Protein AF-A0A4Y3PUH2-F1 (afdb_monomer_lite)

Structure (mmCIF, N/CA/C/O backbone):
data_AF-A0A4Y3PUH2-F1
#
_entry.id   AF-A0A4Y3PUH2-F1
#
loop_
_atom_site.group_PDB
_atom_site.id
_atom_site.type_symbol
_atom_site.label_atom_id
_atom_site.label_alt_id
_atom_site.label_comp_id
_atom_site.label_asym_id
_atom_site.label_entity_id
_atom_site.label_seq_id
_atom_site.pdbx_PDB_ins_code
_atom_site.Cartn_x
_atom_site.Cartn_y
_atom_site.Cartn_z
_atom_site.occupancy
_atom_site.B_iso_or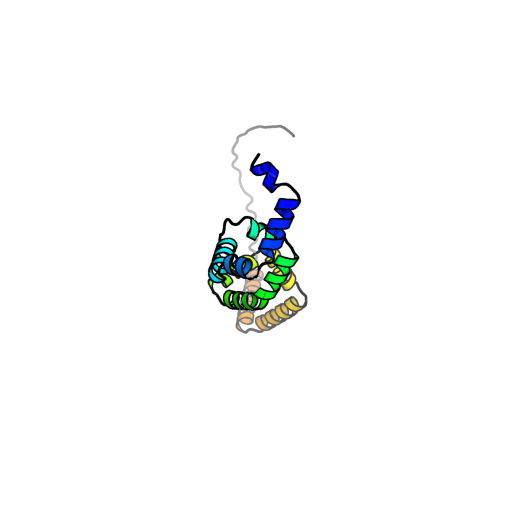_equiv
_atom_site.auth_seq_id
_atom_site.auth_comp_id
_atom_site.auth_asym_id
_atom_site.auth_atom_id
_atom_site.pdbx_PDB_model_num
ATOM 1 N N . MET A 1 1 ? -32.961 15.687 55.409 1.00 63.41 1 MET A N 1
ATOM 2 C CA . MET A 1 1 ? -33.995 14.812 56.009 1.00 63.41 1 MET A CA 1
ATOM 3 C C . MET A 1 1 ? -34.561 13.789 55.028 1.00 63.41 1 MET A C 1
ATOM 5 O O . MET A 1 1 ? -34.415 12.614 55.309 1.00 63.41 1 MET A O 1
ATOM 9 N N . VAL A 1 2 ? -35.152 14.152 53.876 1.00 63.06 2 VAL A N 1
ATOM 10 C CA . VAL A 1 2 ? -35.698 13.134 52.935 1.00 63.06 2 VAL A CA 1
ATOM 11 C C . VAL A 1 2 ? -34.597 12.362 52.183 1.00 63.06 2 VAL A C 1
ATOM 13 O O . VAL A 1 2 ? -34.718 11.163 51.962 1.00 63.06 2 VAL A O 1
ATOM 16 N N . LEU A 1 3 ? -33.486 13.030 51.850 1.00 63.78 3 LEU A N 1
ATOM 17 C CA . LEU A 1 3 ? -32.314 12.408 51.214 1.00 63.78 3 LEU A CA 1
ATOM 18 C C . LEU A 1 3 ? -31.550 11.462 52.157 1.00 63.78 3 LEU A C 1
ATOM 20 O O . LEU A 1 3 ? -31.039 10.444 51.704 1.00 63.78 3 LEU A O 1
ATOM 24 N N . ASP A 1 4 ? -31.530 11.755 53.460 1.00 74.81 4 ASP A N 1
ATOM 25 C CA . ASP A 1 4 ? -30.839 10.934 54.465 1.00 74.81 4 ASP A CA 1
ATOM 26 C C . ASP A 1 4 ? -31.575 9.610 54.713 1.00 74.81 4 ASP A C 1
ATOM 28 O O . ASP A 1 4 ? -30.944 8.569 54.859 1.00 74.81 4 ASP A O 1
ATOM 32 N N . ILE A 1 5 ? -32.915 9.625 54.665 1.00 71.62 5 ILE A N 1
ATOM 33 C CA . ILE A 1 5 ? -33.760 8.424 54.777 1.00 71.62 5 ILE A CA 1
ATOM 34 C C . ILE A 1 5 ? -33.587 7.506 53.559 1.00 71.62 5 ILE A C 1
ATOM 36 O O . ILE A 1 5 ? -33.725 6.301 53.692 1.00 71.62 5 ILE A O 1
ATOM 40 N N . LEU A 1 6 ? -33.252 8.035 52.376 1.00 69.25 6 LEU A N 1
ATOM 41 C CA . LEU A 1 6 ? -32.965 7.211 51.191 1.00 69.25 6 LEU A CA 1
ATOM 42 C C . LEU A 1 6 ? -31.566 6.577 51.220 1.00 69.25 6 LEU A C 1
ATOM 44 O O . LEU A 1 6 ? -31.319 5.599 50.513 1.00 69.25 6 LEU A O 1
ATOM 48 N N . GLN A 1 7 ? -30.648 7.125 52.017 1.00 76.56 7 GLN A N 1
ATOM 49 C CA . GLN A 1 7 ? -29.284 6.613 52.152 1.00 76.56 7 GLN A CA 1
ATOM 50 C C . GLN A 1 7 ? -29.139 5.548 53.245 1.00 76.56 7 GLN A C 1
ATOM 52 O O . GLN A 1 7 ? -28.120 4.847 53.252 1.00 76.56 7 GLN A O 1
ATOM 57 N N . THR A 1 8 ? -30.138 5.389 54.122 1.00 86.75 8 THR A N 1
ATOM 58 C CA . THR A 1 8 ? -30.145 4.335 55.141 1.00 86.75 8 THR A CA 1
ATOM 59 C C . THR A 1 8 ? -30.224 2.948 54.509 1.00 86.75 8 THR A C 1
ATOM 61 O O . THR A 1 8 ? -30.776 2.736 53.423 1.00 86.75 8 THR A O 1
ATOM 64 N N . ASP A 1 9 ? -29.659 1.967 55.205 1.00 82.25 9 ASP A N 1
ATOM 65 C CA . ASP A 1 9 ? -29.581 0.595 54.704 1.00 82.25 9 ASP A CA 1
ATOM 66 C C . ASP A 1 9 ? -30.966 -0.057 54.548 1.00 82.25 9 ASP A C 1
ATOM 68 O O . ASP A 1 9 ? -31.162 -0.907 53.677 1.00 82.25 9 ASP A O 1
ATOM 72 N N . GLU A 1 10 ? -31.961 0.413 55.303 1.00 82.75 10 GLU A N 1
ATOM 73 C CA . GLU A 1 10 ? -33.363 -0.004 55.192 1.00 82.75 10 GLU A CA 1
ATOM 74 C C . GLU A 1 10 ? -34.026 0.487 53.901 1.00 82.75 10 GLU A C 1
ATOM 76 O O . GLU A 1 10 ? -34.771 -0.266 53.263 1.00 82.75 10 GLU A O 1
ATOM 81 N N . ALA A 1 11 ? -33.718 1.705 53.449 1.00 80.62 11 ALA A N 1
ATOM 82 C CA . ALA A 1 11 ? -34.201 2.200 52.164 1.00 80.62 11 ALA A CA 1
ATOM 83 C C . ALA A 1 11 ? -33.539 1.465 50.994 1.00 80.62 11 ALA A C 1
ATOM 85 O O . ALA A 1 11 ? -34.233 1.040 50.067 1.00 80.62 11 ALA A O 1
ATOM 86 N N . LYS A 1 12 ? -32.226 1.201 51.066 1.00 84.31 12 LYS A N 1
ATOM 87 C CA . LYS A 1 12 ? -31.522 0.380 50.061 1.00 84.31 12 LYS A CA 1
ATOM 88 C C . LYS A 1 12 ? -32.080 -1.042 49.993 1.00 84.31 12 LYS A C 1
ATOM 90 O O . LYS A 1 12 ? -32.290 -1.565 48.898 1.00 84.31 12 LYS A O 1
ATOM 95 N N . GLN A 1 13 ? -32.372 -1.663 51.139 1.00 84.50 13 GLN A N 1
ATOM 96 C CA . GLN A 1 13 ? -33.028 -2.974 51.176 1.00 84.50 13 GLN A CA 1
ATOM 97 C C . GLN A 1 13 ? -34.433 -2.938 50.576 1.00 84.50 13 GLN A C 1
ATOM 99 O O . GLN A 1 13 ? -34.811 -3.867 49.862 1.00 84.50 13 GLN A O 1
ATOM 104 N N . SER A 1 14 ? -35.203 -1.890 50.858 1.00 84.00 14 SER A N 1
ATOM 105 C CA . SER A 1 14 ? -36.571 -1.744 50.354 1.00 84.00 14 SER A CA 1
ATOM 106 C C . SER A 1 14 ? -36.591 -1.572 48.835 1.00 84.00 14 SER A C 1
ATOM 108 O O . SER A 1 14 ? -37.331 -2.279 48.152 1.00 84.00 14 SER A O 1
ATOM 110 N N . VAL A 1 15 ? -35.695 -0.745 48.285 1.00 82.50 15 VAL A N 1
ATOM 111 C CA . VAL A 1 15 ? -35.495 -0.611 46.831 1.00 82.50 15 VAL A CA 1
ATOM 112 C C . VAL A 1 15 ? -35.005 -1.928 46.222 1.00 82.50 15 VAL A C 1
ATOM 114 O O . VAL A 1 15 ? -35.522 -2.362 45.196 1.00 82.50 15 VAL A O 1
ATOM 117 N N . GLY A 1 16 ? -34.072 -2.624 46.876 1.00 80.38 16 GLY A N 1
ATOM 118 C CA . GLY A 1 16 ? -33.590 -3.932 46.426 1.00 80.38 16 GLY A CA 1
ATOM 119 C C . GLY A 1 16 ? -34.670 -5.022 46.420 1.00 80.38 16 GLY A C 1
ATOM 120 O O . GLY A 1 16 ? -34.651 -5.894 45.552 1.00 80.38 16 GLY A O 1
ATOM 121 N N . LYS A 1 17 ? -35.632 -4.984 47.354 1.00 83.25 17 LYS A N 1
ATOM 122 C CA . LYS A 1 17 ? -36.815 -5.867 47.353 1.00 83.25 17 LYS A CA 1
ATOM 123 C C . LYS A 1 17 ? -37.778 -5.501 46.226 1.00 83.25 17 LYS A C 1
ATOM 125 O O . LYS A 1 17 ? -38.265 -6.393 45.542 1.00 83.25 17 LYS A O 1
ATOM 130 N N . MET A 1 18 ? -37.983 -4.208 45.991 1.00 80.25 18 MET A N 1
ATOM 131 C CA . MET A 1 18 ? -38.841 -3.699 44.923 1.00 80.25 18 MET A CA 1
ATOM 132 C C . MET A 1 18 ? -38.281 -4.032 43.529 1.00 80.25 18 MET A C 1
ATOM 134 O O . MET A 1 18 ? -39.027 -4.466 42.665 1.00 80.25 18 MET A O 1
ATOM 138 N N . MET A 1 19 ? -36.957 -3.982 43.331 1.00 77.44 19 MET A N 1
ATOM 139 C CA . MET A 1 19 ? -36.294 -4.431 42.092 1.00 77.44 19 MET A CA 1
ATOM 140 C C . MET A 1 19 ? -36.397 -5.942 41.833 1.00 77.44 19 MET A C 1
ATOM 142 O O . MET A 1 19 ? -36.207 -6.393 40.703 1.00 77.44 19 MET A O 1
ATOM 146 N N . LYS A 1 20 ? -36.668 -6.746 42.867 1.00 81.62 20 LYS A N 1
ATOM 147 C CA . LYS A 1 20 ? -36.878 -8.194 42.727 1.00 81.62 20 LYS A CA 1
ATOM 148 C C . LYS A 1 20 ? -38.321 -8.549 42.372 1.00 81.62 20 LYS A C 1
ATOM 150 O O . LYS A 1 20 ? -38.540 -9.673 41.929 1.00 81.62 20 LYS A O 1
ATOM 155 N N . ASP A 1 21 ? -39.259 -7.618 42.534 1.00 85.50 21 ASP A N 1
ATOM 156 C CA . ASP A 1 21 ? -40.662 -7.797 42.172 1.00 85.50 21 ASP A CA 1
ATOM 157 C C . ASP A 1 21 ? -40.817 -7.868 40.643 1.00 85.50 21 ASP A C 1
ATOM 159 O O . ASP A 1 21 ? -40.383 -6.979 39.910 1.00 85.50 21 ASP A O 1
ATOM 163 N N . GLU A 1 22 ? -41.434 -8.943 40.153 1.00 75.38 22 GLU A N 1
ATOM 164 C CA . GLU A 1 22 ? -41.654 -9.197 38.723 1.00 75.38 22 GLU A CA 1
ATOM 165 C C . GLU A 1 22 ? -42.514 -8.115 38.048 1.00 75.38 22 GLU A C 1
ATOM 167 O O . GLU A 1 22 ? -42.239 -7.743 36.906 1.00 75.38 22 GLU A O 1
ATOM 172 N N . LYS A 1 23 ? -43.503 -7.543 38.750 1.00 74.94 23 LYS A N 1
ATOM 173 C CA . LYS A 1 23 ? -44.336 -6.450 38.217 1.00 74.94 23 LYS A CA 1
ATOM 174 C C . LYS A 1 23 ? -43.545 -5.154 38.107 1.00 74.94 23 LYS A C 1
ATOM 176 O O . LYS A 1 23 ? -43.727 -4.393 37.159 1.00 74.94 23 LYS A O 1
ATOM 181 N N . PHE A 1 24 ? -42.652 -4.901 39.061 1.00 76.56 24 PHE A N 1
ATOM 182 C CA . PHE A 1 24 ? -41.763 -3.746 38.993 1.00 76.56 24 PHE A CA 1
ATOM 183 C C . PHE A 1 24 ? -40.729 -3.904 37.872 1.00 76.56 24 PHE A C 1
ATOM 185 O O . PHE A 1 24 ? -40.515 -2.959 37.117 1.00 76.56 24 PHE A O 1
ATOM 192 N N . LYS A 1 25 ? -40.150 -5.100 37.690 1.00 69.50 25 LYS A N 1
ATOM 193 C CA . LYS A 1 25 ? -39.252 -5.394 36.559 1.00 69.50 25 LYS A CA 1
ATOM 194 C C . LYS A 1 25 ? -39.944 -5.245 35.210 1.00 69.50 25 LYS A C 1
ATOM 196 O O . LYS A 1 25 ? -39.349 -4.654 34.321 1.00 69.50 25 LYS A O 1
ATOM 201 N N . GLN A 1 26 ? -41.179 -5.730 35.059 1.00 69.62 26 GLN A N 1
ATOM 202 C CA . GLN A 1 26 ? -41.956 -5.548 33.826 1.00 69.62 26 GLN A CA 1
ATOM 203 C C . GLN A 1 26 ? -42.200 -4.070 33.508 1.00 69.62 26 GLN A C 1
ATOM 205 O O . GLN A 1 26 ? -42.080 -3.672 32.356 1.00 69.62 26 GLN A O 1
ATOM 210 N N . ASN A 1 27 ? -42.475 -3.245 34.521 1.00 68.19 27 ASN A N 1
ATOM 211 C CA . ASN A 1 27 ? -42.648 -1.801 34.334 1.00 68.19 27 ASN A CA 1
ATOM 212 C C . ASN A 1 27 ? -41.322 -1.048 34.117 1.00 68.19 27 ASN A C 1
ATOM 214 O O . ASN A 1 27 ? -41.333 0.065 33.598 1.00 68.19 27 ASN A O 1
ATOM 218 N N . LEU A 1 28 ? -40.190 -1.630 34.528 1.00 69.38 28 LEU A N 1
ATOM 219 C CA . LEU A 1 28 ? -38.841 -1.085 34.341 1.00 69.38 28 LEU A CA 1
ATOM 220 C C . LEU A 1 28 ? -38.154 -1.621 33.075 1.00 69.38 28 LEU A C 1
ATOM 222 O O . LEU A 1 28 ? -37.080 -1.135 32.720 1.00 69.38 28 LEU A O 1
ATOM 226 N N . MET A 1 29 ? -38.730 -2.625 32.405 1.00 69.44 29 MET A N 1
ATOM 227 C CA . MET A 1 29 ? -38.222 -3.127 31.133 1.00 69.44 29 MET A CA 1
ATOM 228 C C . MET A 1 29 ? -38.245 -1.974 30.135 1.00 69.44 29 MET A C 1
ATOM 230 O O . MET A 1 29 ? -39.291 -1.591 29.617 1.00 69.44 29 MET A O 1
ATOM 234 N N . ILE A 1 30 ? -37.068 -1.391 29.906 1.00 72.12 30 ILE A N 1
ATOM 235 C CA . ILE A 1 30 ? -36.879 -0.416 28.844 1.00 72.12 30 ILE A CA 1
ATOM 236 C C . ILE A 1 30 ? -37.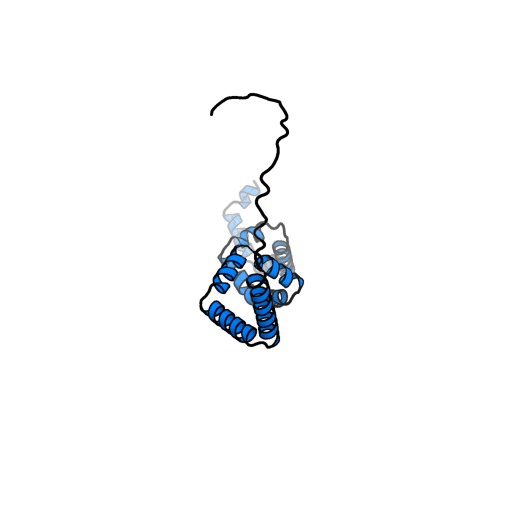226 -1.140 27.553 1.00 72.12 30 ILE A C 1
ATOM 238 O O . ILE A 1 30 ? -36.696 -2.219 27.281 1.00 72.12 30 ILE A O 1
ATOM 242 N N . ASP A 1 31 ? -38.133 -0.543 26.790 1.00 77.38 31 ASP A N 1
ATOM 243 C CA . ASP A 1 31 ? -38.551 -1.068 25.505 1.00 77.38 31 ASP A CA 1
ATOM 244 C C . ASP A 1 31 ? -37.317 -1.379 24.636 1.00 77.38 31 ASP A C 1
ATOM 246 O O . ASP A 1 31 ? -36.413 -0.549 24.477 1.00 77.38 31 ASP A O 1
ATOM 250 N N . GLU A 1 32 ? -37.264 -2.598 24.097 1.00 74.56 32 GLU A N 1
ATOM 251 C CA . GLU A 1 32 ? -36.117 -3.098 23.333 1.00 74.56 32 GLU A CA 1
ATOM 252 C C . GLU A 1 32 ? -35.800 -2.191 22.136 1.00 74.56 32 GLU A C 1
ATOM 254 O O . GLU A 1 32 ? -34.631 -1.963 21.814 1.00 74.56 32 GLU A O 1
ATOM 259 N N . SER A 1 33 ? -36.827 -1.602 21.512 1.00 80.69 33 SER A N 1
ATOM 260 C CA . SER A 1 33 ? -36.649 -0.668 20.399 1.00 80.69 33 SER A CA 1
ATOM 261 C C . SER A 1 33 ? -36.006 0.641 20.854 1.00 80.69 33 SER A C 1
ATOM 263 O O . SER A 1 33 ? -35.161 1.186 20.139 1.00 80.69 33 SER A O 1
ATOM 265 N N . THR A 1 34 ? -36.319 1.102 22.067 1.00 83.50 34 THR A N 1
ATOM 266 C CA . THR A 1 34 ? -35.682 2.279 22.669 1.00 83.50 34 THR A CA 1
ATOM 267 C C . THR A 1 34 ? -34.218 1.989 22.981 1.00 83.50 34 THR A C 1
ATOM 269 O O . THR A 1 34 ? -33.353 2.747 22.546 1.00 83.50 34 THR A O 1
ATOM 272 N N . VAL A 1 35 ? -33.905 0.854 23.623 1.00 81.88 35 VAL A N 1
ATOM 273 C CA . VAL A 1 35 ? -32.510 0.445 23.890 1.00 81.88 35 VAL A CA 1
ATOM 274 C C . VAL A 1 35 ? -31.719 0.331 22.590 1.00 81.88 35 VAL A C 1
ATOM 276 O O . VAL A 1 35 ? -30.623 0.884 22.475 1.00 81.88 35 VAL A O 1
ATOM 279 N N . ARG A 1 36 ? -32.287 -0.342 21.585 1.00 82.31 36 ARG A N 1
ATOM 280 C CA . ARG A 1 36 ? -31.664 -0.512 20.271 1.00 82.31 36 ARG A CA 1
ATOM 281 C C . ARG A 1 36 ? -31.421 0.831 19.590 1.00 82.31 36 ARG A C 1
ATOM 283 O O . ARG A 1 36 ? -30.331 1.053 19.072 1.00 82.31 36 ARG A O 1
ATOM 290 N N . THR A 1 37 ? -32.402 1.729 19.604 1.00 85.31 37 THR A N 1
ATOM 291 C CA . THR A 1 37 ? -32.293 3.049 18.966 1.00 85.31 37 THR A CA 1
ATOM 292 C C . THR A 1 37 ? -31.255 3.913 19.666 1.00 85.31 37 THR A C 1
ATOM 294 O O . THR A 1 37 ? -30.401 4.487 18.994 1.00 85.31 37 THR A O 1
ATOM 297 N N . THR A 1 38 ? -31.261 3.960 21.000 1.00 83.75 38 THR A N 1
ATOM 298 C CA . THR A 1 38 ? -30.266 4.709 21.776 1.00 83.75 38 THR A CA 1
ATOM 299 C C . THR A 1 38 ? -28.862 4.145 21.577 1.00 83.75 38 THR A C 1
ATOM 301 O O . THR A 1 38 ? -27.913 4.915 21.423 1.00 83.75 38 THR A O 1
ATOM 304 N N . LEU A 1 39 ? -28.715 2.817 21.515 1.00 79.94 39 LEU A N 1
ATOM 305 C CA . LEU A 1 39 ? -27.429 2.184 21.235 1.00 79.94 39 LEU A CA 1
ATOM 306 C C . LEU A 1 39 ? -26.932 2.536 19.829 1.00 79.94 39 LEU A C 1
ATOM 308 O O . LEU A 1 39 ? -25.793 2.976 19.690 1.00 79.94 39 LEU A O 1
ATOM 312 N N . ILE A 1 40 ? -27.786 2.407 18.807 1.00 82.06 40 ILE A N 1
ATOM 313 C CA . ILE A 1 40 ? -27.445 2.781 17.428 1.00 82.06 40 ILE A CA 1
ATOM 314 C C . ILE A 1 40 ? -27.058 4.256 17.377 1.00 82.06 40 ILE A C 1
ATOM 316 O O . ILE A 1 40 ? -25.968 4.557 16.916 1.00 82.06 40 ILE A O 1
ATOM 320 N N . GLN A 1 41 ? -27.875 5.165 17.915 1.00 83.75 41 GLN A N 1
ATOM 321 C CA . GLN A 1 41 ? -27.592 6.604 17.912 1.00 83.75 41 GLN A CA 1
ATOM 322 C C . GLN A 1 41 ? -26.284 6.948 18.631 1.00 83.75 41 GLN A C 1
ATOM 324 O O . GLN A 1 41 ? -25.523 7.784 18.146 1.00 83.75 41 GLN A O 1
ATOM 329 N N . SER A 1 42 ? -25.996 6.293 19.758 1.00 80.12 42 SER A N 1
ATOM 330 C CA . SER A 1 42 ? -24.742 6.476 20.493 1.00 80.12 42 SER A CA 1
ATOM 331 C C . SER A 1 42 ? -23.531 5.960 19.707 1.00 80.12 42 SER A C 1
ATOM 333 O O . SER A 1 42 ? -22.473 6.595 19.720 1.00 80.12 42 SER A O 1
ATOM 335 N N . MET A 1 43 ? -23.690 4.850 18.975 1.00 77.38 43 MET A N 1
ATOM 336 C CA . MET A 1 43 ? -22.631 4.275 18.144 1.00 77.38 43 MET A CA 1
ATOM 337 C C . MET A 1 43 ? -22.430 5.001 16.807 1.00 77.38 43 MET A C 1
ATOM 339 O O . MET A 1 43 ? -21.304 5.086 16.324 1.00 77.38 43 MET A O 1
ATOM 343 N N . THR A 1 44 ? -23.493 5.528 16.200 1.00 81.00 44 THR A N 1
ATOM 344 C CA . THR A 1 44 ? -23.440 6.229 14.908 1.00 81.00 44 THR A CA 1
ATOM 345 C C . THR A 1 44 ? -23.119 7.709 15.052 1.00 81.00 44 THR A C 1
ATOM 347 O O . THR A 1 44 ? -22.871 8.371 14.047 1.00 81.00 44 THR A O 1
ATOM 350 N N . ASN A 1 45 ? -23.140 8.260 16.269 1.00 82.69 45 ASN A N 1
ATOM 351 C CA . ASN A 1 45 ? -22.769 9.649 16.498 1.00 82.69 45 ASN A CA 1
ATOM 352 C C . ASN A 1 45 ? -21.253 9.831 16.252 1.00 82.69 45 ASN A C 1
ATOM 354 O O . ASN A 1 45 ? -20.448 9.330 17.044 1.00 82.69 45 ASN A O 1
ATOM 358 N N . PRO A 1 46 ? -20.835 10.590 15.216 1.00 73.88 46 PRO A N 1
ATOM 359 C CA . PRO A 1 46 ? -19.418 10.777 14.872 1.00 73.88 46 PRO A CA 1
ATOM 360 C C . PRO A 1 46 ? -18.611 11.469 15.982 1.00 73.88 46 PRO A C 1
ATOM 362 O O . PRO A 1 46 ? -17.382 11.364 16.050 1.00 73.88 46 PRO A O 1
ATOM 365 N N . ASN A 1 47 ? -19.311 12.185 16.865 1.00 78.00 47 ASN A N 1
ATOM 366 C CA . ASN A 1 47 ? -18.743 12.907 17.993 1.00 78.00 47 ASN A CA 1
ATOM 367 C C . ASN A 1 47 ? -18.810 12.117 19.305 1.00 78.00 47 ASN A C 1
ATOM 369 O O . ASN A 1 47 ? -18.422 12.658 20.336 1.00 78.00 47 ASN A O 1
ATOM 373 N N . SER A 1 48 ? -19.262 10.856 19.288 1.00 77.94 48 SER A N 1
ATOM 374 C CA . SER A 1 48 ? -19.301 10.010 20.483 1.00 77.94 48 SER A CA 1
ATOM 375 C C . SER A 1 48 ? -17.877 9.720 20.979 1.00 77.94 48 SER A C 1
ATOM 377 O O . SER A 1 48 ? -17.115 9.026 20.292 1.00 77.94 48 SER A O 1
ATOM 379 N N . PRO A 1 49 ? -17.477 10.227 22.161 1.00 78.56 49 PRO A N 1
ATOM 380 C CA . PRO A 1 49 ? -16.160 9.934 22.721 1.00 78.56 49 PRO A CA 1
ATOM 381 C C . PRO A 1 49 ? -16.013 8.439 23.031 1.00 78.56 49 PRO A C 1
ATOM 383 O O . PRO A 1 49 ? -14.931 7.886 22.858 1.00 78.56 49 PRO A O 1
ATOM 386 N N . HIS A 1 50 ? -17.114 7.765 23.376 1.00 81.00 50 HIS A N 1
ATOM 387 C CA . HIS A 1 50 ? -17.134 6.345 23.717 1.00 81.00 50 HIS A CA 1
ATOM 388 C C . HIS A 1 50 ? -16.743 5.442 22.547 1.00 81.00 50 HIS A C 1
ATOM 390 O O . HIS A 1 50 ? -15.994 4.491 22.740 1.00 81.00 50 HIS A O 1
ATOM 396 N N . ILE A 1 51 ? -17.187 5.754 21.323 1.00 79.56 51 ILE A N 1
ATOM 397 C CA . ILE A 1 51 ? -16.762 5.017 20.123 1.00 79.56 51 ILE A CA 1
ATOM 398 C C . ILE A 1 51 ? -15.258 5.198 19.906 1.00 79.56 51 ILE A C 1
ATOM 400 O O . ILE A 1 51 ? -14.537 4.223 19.706 1.00 79.56 51 ILE A O 1
ATOM 404 N N . LYS A 1 52 ? -14.761 6.439 19.993 1.00 81.44 52 LYS A N 1
ATOM 405 C CA . LYS A 1 52 ? -13.331 6.735 19.8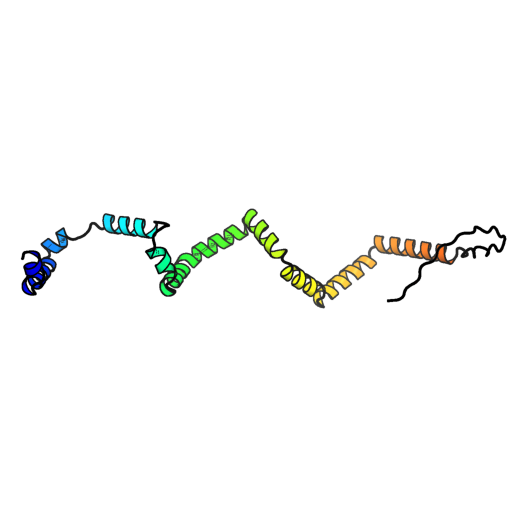15 1.00 81.44 52 LYS A CA 1
ATOM 406 C C . LYS A 1 52 ? -12.464 6.044 20.868 1.00 81.44 52 LYS A C 1
ATOM 408 O O . LYS A 1 52 ? -11.369 5.596 20.542 1.00 81.44 52 LYS A O 1
ATOM 413 N N . GLU A 1 53 ? -12.931 5.954 22.110 1.00 85.94 53 GLU A N 1
ATOM 414 C CA . GLU A 1 53 ? -12.259 5.203 23.174 1.00 85.94 53 GLU A CA 1
ATOM 415 C C . GLU A 1 53 ? -12.329 3.693 22.950 1.00 85.94 53 GLU A C 1
ATOM 417 O O . GLU A 1 53 ? -11.309 3.023 23.090 1.00 85.94 53 GLU A O 1
ATOM 422 N N . ALA A 1 54 ? -13.473 3.163 22.512 1.00 85.00 54 ALA A N 1
ATOM 423 C CA . ALA A 1 54 ? -13.620 1.747 22.185 1.00 85.00 54 ALA A CA 1
ATOM 424 C C . ALA A 1 54 ? -12.650 1.314 21.073 1.00 85.00 54 ALA A C 1
ATOM 426 O O . ALA A 1 54 ? -12.025 0.264 21.181 1.00 85.00 54 ALA A O 1
ATOM 427 N N . PHE A 1 55 ? -12.430 2.147 20.050 1.00 85.06 55 PHE A N 1
ATOM 428 C CA . PHE A 1 55 ? -11.434 1.872 19.004 1.00 85.06 55 PHE A CA 1
ATOM 429 C C . PHE A 1 55 ? -9.984 1.813 19.513 1.00 85.06 55 PHE A C 1
ATOM 431 O O . PHE A 1 55 ? -9.140 1.216 18.844 1.00 85.06 55 PHE A O 1
ATOM 438 N N . LYS A 1 56 ? -9.676 2.401 20.678 1.00 89.44 56 LYS A N 1
ATOM 439 C CA . LYS A 1 56 ? -8.350 2.287 21.309 1.00 89.44 56 LYS A CA 1
ATOM 440 C C . LYS A 1 56 ? -8.169 0.966 22.057 1.00 89.44 56 LYS A C 1
ATOM 442 O O . LYS A 1 56 ? -7.030 0.603 22.343 1.00 89.44 56 LYS A O 1
ATOM 447 N N . ASP A 1 57 ? -9.251 0.251 22.373 1.00 93.50 57 ASP A N 1
ATOM 448 C CA . ASP A 1 57 ? -9.159 -1.081 22.967 1.00 93.50 57 ASP A CA 1
ATOM 449 C C . ASP A 1 57 ? -8.758 -2.107 21.886 1.00 93.50 57 ASP A C 1
ATOM 451 O O . ASP A 1 57 ? -9.520 -2.351 20.942 1.00 93.50 57 ASP A O 1
ATOM 455 N N . PRO A 1 58 ? -7.591 -2.767 22.013 1.00 91.94 58 PRO A N 1
ATOM 456 C CA . PRO A 1 58 ? -7.134 -3.756 21.043 1.00 91.94 58 PRO A CA 1
ATOM 457 C C . PRO A 1 58 ? -8.069 -4.966 20.920 1.00 91.94 58 PRO A C 1
ATOM 459 O O . PRO A 1 58 ? -8.131 -5.573 19.848 1.00 91.94 58 PRO A O 1
ATOM 462 N N . LYS A 1 59 ? -8.816 -5.337 21.969 1.00 91.25 59 LYS A N 1
ATOM 463 C CA . LYS A 1 59 ? -9.786 -6.444 21.894 1.00 91.25 59 LYS A CA 1
ATOM 464 C C . LYS A 1 59 ? -10.981 -6.065 21.031 1.00 91.25 59 LYS A C 1
ATOM 466 O O . LYS A 1 59 ? -11.392 -6.861 20.180 1.00 91.25 59 LYS A O 1
ATOM 471 N N . PHE A 1 60 ? -11.504 -4.857 21.225 1.00 88.88 60 PHE A N 1
ATOM 472 C CA . PHE A 1 60 ? -12.587 -4.317 20.410 1.00 88.88 60 PHE A CA 1
ATOM 473 C C . PHE A 1 60 ? -12.138 -4.154 18.955 1.00 88.88 60 PHE A C 1
ATOM 475 O O . PHE A 1 60 ? -12.759 -4.727 18.060 1.00 88.88 60 PHE A O 1
ATOM 482 N N . ALA A 1 61 ? -11.001 -3.491 18.724 1.00 89.62 61 ALA A N 1
ATOM 483 C CA . ALA A 1 61 ? -10.443 -3.295 17.388 1.00 89.62 61 ALA A CA 1
ATOM 484 C C . ALA A 1 61 ? -10.154 -4.627 16.673 1.00 89.62 61 ALA A C 1
ATOM 486 O O . ALA A 1 61 ? -10.479 -4.776 15.498 1.00 89.62 61 ALA A O 1
ATOM 487 N N . SER A 1 62 ? -9.602 -5.627 17.372 1.00 91.50 62 SER A N 1
ATOM 488 C CA . SER A 1 62 ? -9.346 -6.954 16.794 1.00 91.50 62 SER A CA 1
ATOM 489 C C . SER A 1 62 ? -10.635 -7.677 16.417 1.00 91.50 62 SER A C 1
ATOM 491 O O . SER A 1 62 ? -10.710 -8.283 15.349 1.00 91.50 62 SER A O 1
ATOM 493 N N . THR A 1 63 ? -11.646 -7.629 17.283 1.00 92.56 63 THR A N 1
ATOM 494 C CA . THR A 1 63 ? -12.933 -8.291 17.034 1.00 92.56 63 THR A CA 1
ATOM 495 C C . THR A 1 63 ? -13.648 -7.645 15.854 1.00 92.56 63 THR A C 1
ATOM 497 O O . THR A 1 63 ? -14.088 -8.357 14.955 1.00 92.56 63 THR A O 1
ATOM 500 N N . LEU A 1 64 ? -13.666 -6.312 15.804 1.00 88.50 64 LEU A N 1
ATOM 501 C CA . LEU A 1 64 ? -14.246 -5.555 14.700 1.00 88.50 64 LEU A CA 1
ATOM 502 C C . LEU A 1 64 ? -13.490 -5.787 13.381 1.00 88.50 64 LEU A C 1
ATOM 504 O O . LEU A 1 64 ? -14.101 -6.038 12.347 1.00 88.50 64 LEU A O 1
ATOM 508 N N . ALA A 1 65 ? -12.155 -5.777 13.408 1.00 90.38 65 ALA A N 1
ATOM 509 C CA . ALA A 1 65 ? -11.348 -6.064 12.223 1.00 90.38 65 ALA A CA 1
ATOM 510 C C . ALA A 1 65 ? -11.573 -7.494 11.708 1.00 90.38 65 ALA A C 1
ATOM 512 O O . ALA A 1 65 ? -11.596 -7.723 10.501 1.00 90.38 65 ALA A O 1
ATOM 513 N N . LYS A 1 66 ? -11.758 -8.469 12.610 1.00 93.56 66 LYS A N 1
ATOM 514 C CA . LYS A 1 66 ? -12.100 -9.848 12.234 1.00 93.56 66 LYS A CA 1
ATOM 515 C C . LYS A 1 66 ? -13.494 -9.939 11.625 1.00 93.56 66 LYS A C 1
ATOM 517 O O . LYS A 1 66 ? -13.641 -10.647 10.636 1.00 93.56 66 LYS A O 1
ATOM 522 N N . SER A 1 67 ? -14.481 -9.239 12.185 1.00 93.00 67 SER A N 1
ATOM 523 C CA . SER A 1 67 ? -15.851 -9.271 11.665 1.00 93.00 67 SER A CA 1
ATOM 524 C C . SER A 1 67 ? -15.991 -8.560 10.324 1.00 93.00 67 SER A C 1
ATOM 526 O O . SER A 1 67 ? -16.821 -8.971 9.535 1.00 93.00 67 SER A O 1
ATOM 528 N N . MET A 1 68 ? -15.187 -7.524 10.061 1.00 92.50 68 MET A N 1
ATOM 529 C CA . MET A 1 68 ? -15.206 -6.768 8.798 1.00 92.50 68 MET A CA 1
ATOM 530 C C . MET A 1 68 ? -14.245 -7.318 7.736 1.00 92.50 68 MET A C 1
ATOM 532 O O . MET A 1 68 ? -14.097 -6.729 6.665 1.00 92.50 68 MET A O 1
ATOM 536 N N . LYS A 1 69 ? -13.517 -8.398 8.033 1.00 92.38 69 LYS A N 1
ATOM 537 C CA . LYS A 1 69 ? -12.403 -8.867 7.202 1.00 92.38 69 LYS A CA 1
ATOM 538 C C . LYS A 1 69 ? -12.841 -9.215 5.780 1.00 92.38 69 LYS A C 1
ATOM 540 O O . LYS A 1 69 ? -12.117 -8.904 4.831 1.00 92.38 69 LYS A O 1
ATOM 545 N N . ASP A 1 70 ? -13.979 -9.881 5.632 1.00 94.69 70 ASP A N 1
ATOM 546 C CA . ASP A 1 70 ? -14.434 -10.396 4.341 1.00 94.69 70 ASP A CA 1
ATOM 547 C C . ASP A 1 70 ? -15.022 -9.281 3.466 1.00 94.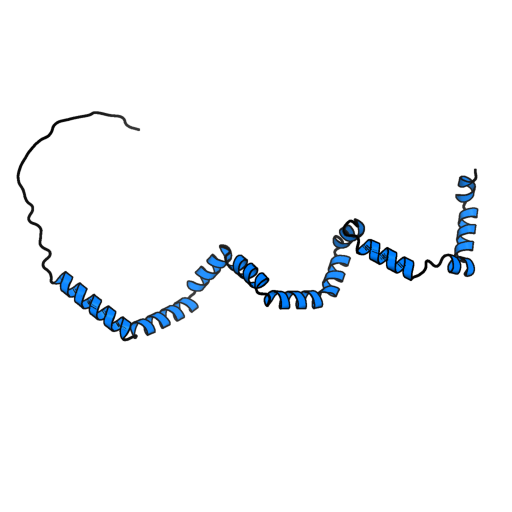69 70 ASP A C 1
ATOM 549 O O . ASP A 1 70 ? -14.699 -9.189 2.275 1.00 94.69 70 ASP A O 1
ATOM 553 N N . GLU A 1 71 ? -15.780 -8.363 4.062 1.00 93.88 71 GLU A N 1
ATOM 554 C CA . GLU A 1 71 ? -16.282 -7.153 3.411 1.00 93.88 71 GLU A CA 1
ATOM 555 C C . GLU A 1 71 ? -15.124 -6.236 3.015 1.00 93.88 71 GLU A C 1
ATOM 557 O O . GLU A 1 71 ? -15.055 -5.791 1.870 1.00 93.88 71 GLU A O 1
ATOM 562 N N . GLN A 1 72 ? -14.158 -6.014 3.912 1.00 92.75 72 GLN A N 1
ATOM 563 C CA . GLN A 1 72 ? -12.980 -5.195 3.629 1.00 92.75 72 GLN A CA 1
ATOM 564 C C . GLN A 1 72 ? -12.118 -5.808 2.521 1.00 92.75 72 GLN A C 1
ATOM 566 O O . GLN A 1 72 ? -11.609 -5.088 1.661 1.00 92.75 72 GLN A O 1
ATOM 571 N N . LYS A 1 73 ? -11.970 -7.138 2.490 1.00 94.31 73 LYS A N 1
ATOM 572 C CA . LYS A 1 73 ? -11.276 -7.841 1.402 1.00 94.31 73 LYS A CA 1
ATOM 573 C C . LYS A 1 73 ? -11.998 -7.667 0.069 1.00 94.31 73 LYS A C 1
ATOM 575 O O . LYS A 1 73 ? -11.338 -7.511 -0.957 1.00 94.31 73 LYS A O 1
ATOM 580 N N . THR A 1 74 ? -13.325 -7.728 0.076 1.00 95.44 74 THR A N 1
ATOM 581 C CA . THR A 1 74 ? -14.146 -7.546 -1.128 1.00 95.44 74 THR A CA 1
ATOM 582 C C . THR A 1 74 ? -14.027 -6.115 -1.637 1.00 95.44 74 THR A C 1
ATOM 584 O O . THR A 1 74 ? -13.608 -5.918 -2.774 1.00 95.44 74 THR A O 1
ATOM 587 N N . LEU A 1 75 ? -14.224 -5.132 -0.756 1.00 94.62 75 LEU A N 1
ATOM 588 C CA . LEU A 1 75 ? -14.033 -3.716 -1.059 1.00 94.62 75 LEU A CA 1
ATOM 589 C C . LEU A 1 75 ? -12.640 -3.445 -1.633 1.00 94.62 75 LEU A C 1
ATOM 591 O O . LEU A 1 75 ? -12.516 -2.794 -2.663 1.00 94.62 75 LEU A O 1
ATOM 595 N N . MET A 1 76 ? -11.586 -3.978 -1.010 1.00 92.25 76 MET A N 1
ATOM 596 C CA . MET A 1 76 ? -10.219 -3.777 -1.489 1.00 92.25 76 MET A CA 1
ATOM 597 C C . MET A 1 76 ? -10.006 -4.373 -2.888 1.00 92.25 76 MET A C 1
ATOM 599 O O . MET A 1 76 ? -9.362 -3.755 -3.730 1.00 92.25 76 MET A O 1
ATOM 603 N N . LYS A 1 77 ? -10.559 -5.559 -3.170 1.00 94.38 77 LYS A N 1
ATOM 604 C CA . LYS A 1 77 ? -10.488 -6.169 -4.509 1.00 94.38 77 LYS A CA 1
ATOM 605 C C . LYS A 1 77 ? -11.234 -5.360 -5.561 1.00 94.38 77 LYS A C 1
ATOM 607 O O . LYS A 1 77 ? -10.799 -5.336 -6.710 1.00 94.38 77 LYS A O 1
ATOM 612 N N . ASP A 1 78 ? -12.349 -4.751 -5.188 1.00 94.56 78 ASP A N 1
ATOM 613 C CA . ASP A 1 78 ? -13.135 -3.938 -6.106 1.00 94.56 78 ASP A CA 1
ATOM 614 C C . ASP A 1 78 ? -12.462 -2.585 -6.347 1.00 94.56 78 ASP A C 1
ATOM 616 O O . ASP A 1 78 ? -12.333 -2.182 -7.500 1.00 94.56 78 ASP A O 1
ATOM 620 N N . LEU A 1 79 ? -11.878 -1.970 -5.313 1.00 93.25 79 LEU A N 1
ATOM 621 C CA . LEU A 1 79 ? -11.022 -0.789 -5.459 1.00 93.25 79 LEU A CA 1
ATOM 622 C C . LEU A 1 79 ? -9.807 -1.071 -6.350 1.00 93.25 79 LEU A C 1
ATOM 624 O O . LEU A 1 79 ? -9.475 -0.257 -7.196 1.00 93.25 79 LEU A O 1
ATOM 628 N N . MET A 1 80 ? -9.175 -2.245 -6.272 1.00 90.75 80 MET A N 1
ATOM 629 C CA . MET A 1 80 ? -8.082 -2.586 -7.202 1.00 90.75 80 MET A CA 1
ATOM 630 C C . MET A 1 80 ? -8.507 -2.601 -8.680 1.00 90.75 80 MET A C 1
ATOM 632 O O . MET A 1 80 ? -7.655 -2.471 -9.560 1.00 90.75 80 MET A O 1
ATOM 636 N N . LYS A 1 81 ? -9.798 -2.780 -8.975 1.00 93.75 81 LYS A N 1
ATOM 637 C CA . LYS A 1 81 ? -10.348 -2.714 -10.339 1.00 93.75 81 LYS A CA 1
ATOM 638 C C . LYS A 1 81 ? -10.824 -1.310 -10.708 1.00 93.75 81 LYS A C 1
ATOM 640 O O . LYS A 1 81 ? -11.097 -1.067 -11.880 1.00 93.75 81 LYS A O 1
ATOM 645 N N . ASP A 1 82 ? -10.939 -0.420 -9.730 1.00 95.75 82 ASP A N 1
ATOM 646 C CA . ASP A 1 82 ? -11.387 0.944 -9.933 1.00 95.75 82 ASP A CA 1
ATOM 647 C C . ASP A 1 82 ? -10.279 1.793 -10.597 1.00 95.75 82 ASP A C 1
ATOM 649 O O . ASP A 1 82 ? -9.141 1.809 -10.112 1.00 95.75 82 ASP A O 1
ATOM 653 N N . PRO A 1 83 ? -10.569 2.511 -11.700 1.00 92.88 83 PRO A N 1
ATOM 654 C CA . PRO A 1 83 ? -9.566 3.300 -12.416 1.00 92.88 83 PRO A CA 1
ATOM 655 C C . PRO A 1 83 ? -8.937 4.424 -11.585 1.00 92.88 83 PRO A C 1
ATOM 657 O O . PRO A 1 83 ? -7.761 4.752 -11.774 1.00 92.88 83 PRO A O 1
ATOM 660 N N . GLU A 1 84 ? -9.699 5.039 -10.680 1.00 93.94 84 GLU A N 1
ATOM 661 C CA . GLU A 1 84 ? -9.209 6.140 -9.855 1.00 93.94 84 GLU A CA 1
ATOM 662 C C . GLU A 1 84 ? -8.239 5.618 -8.795 1.00 93.94 84 GLU A C 1
ATOM 664 O O . GLU A 1 84 ? -7.132 6.150 -8.644 1.00 93.94 84 GLU A O 1
ATOM 669 N N . TYR A 1 85 ? -8.593 4.511 -8.141 1.00 92.31 85 TYR A N 1
ATOM 670 C CA . TYR A 1 85 ? -7.703 3.832 -7.203 1.00 92.31 85 TYR A CA 1
ATOM 671 C C . TYR A 1 85 ? -6.442 3.290 -7.892 1.00 92.31 85 TYR A C 1
ATOM 673 O O . TYR A 1 85 ? -5.335 3.459 -7.379 1.00 92.31 85 TYR A O 1
ATOM 681 N N . GLN A 1 86 ? -6.566 2.712 -9.091 1.00 90.31 86 GLN A N 1
ATOM 682 C CA . GLN A 1 86 ? -5.410 2.286 -9.890 1.00 90.31 86 GLN A CA 1
ATOM 683 C C . GLN A 1 86 ? -4.469 3.451 -10.204 1.00 90.31 86 GLN A C 1
ATOM 685 O O . GLN A 1 86 ? -3.250 3.311 -10.095 1.00 90.31 86 GLN A O 1
ATOM 690 N N . LYS A 1 87 ? -5.011 4.623 -10.554 1.00 92.50 87 LYS A N 1
ATOM 691 C CA . LYS A 1 87 ? -4.205 5.822 -10.814 1.00 92.50 87 LYS A CA 1
ATOM 692 C C . LYS A 1 87 ? -3.442 6.271 -9.568 1.00 92.50 87 LYS A C 1
ATOM 694 O O . LYS A 1 87 ? -2.262 6.613 -9.670 1.00 92.50 87 LYS A O 1
ATOM 699 N N . GLN A 1 88 ? -4.089 6.248 -8.404 1.00 90.06 88 GLN A N 1
ATOM 700 C CA . GLN A 1 88 ? -3.427 6.545 -7.132 1.00 90.06 88 GLN A CA 1
ATOM 701 C C . GLN A 1 88 ? -2.337 5.511 -6.821 1.00 90.06 88 GLN A C 1
ATOM 703 O O . GLN A 1 88 ? -1.224 5.893 -6.465 1.00 90.06 88 GLN A O 1
ATOM 708 N N . LEU A 1 89 ? -2.599 4.221 -7.049 1.00 88.69 89 LEU A N 1
ATOM 709 C CA . LEU A 1 89 ? -1.618 3.154 -6.839 1.00 88.69 89 LEU A CA 1
ATOM 710 C C . LEU A 1 89 ? -0.391 3.304 -7.753 1.00 88.69 89 LEU A C 1
ATOM 712 O O . LEU A 1 89 ? 0.739 3.156 -7.294 1.00 88.69 89 LEU A O 1
ATOM 716 N N . ILE A 1 90 ? -0.589 3.672 -9.021 1.00 88.38 90 ILE A N 1
ATOM 717 C CA . ILE A 1 90 ? 0.512 3.991 -9.944 1.00 88.38 90 ILE A CA 1
ATOM 718 C C . ILE A 1 90 ? 1.319 5.188 -9.431 1.00 88.38 90 ILE A C 1
ATOM 720 O O . ILE A 1 90 ? 2.539 5.205 -9.569 1.00 88.38 90 ILE A O 1
ATOM 724 N N . SER A 1 91 ? 0.667 6.187 -8.833 1.00 88.56 91 SER A N 1
ATOM 725 C CA . SER A 1 91 ? 1.378 7.315 -8.224 1.00 88.56 91 SER A CA 1
ATOM 726 C C . SER A 1 91 ? 2.271 6.869 -7.067 1.00 88.56 91 SER A C 1
ATOM 728 O O . SER A 1 91 ? 3.381 7.374 -6.947 1.00 88.56 91 SER A O 1
ATOM 730 N N . VAL A 1 92 ? 1.820 5.908 -6.257 1.00 87.38 92 VAL A N 1
ATOM 731 C CA . VAL A 1 92 ? 2.633 5.313 -5.182 1.00 87.38 92 VAL A CA 1
ATOM 732 C C . VAL A 1 92 ? 3.804 4.512 -5.758 1.00 87.38 92 VAL A C 1
ATOM 734 O O . VAL A 1 92 ? 4.912 4.587 -5.245 1.00 87.38 92 VAL A O 1
ATOM 737 N N . MET A 1 93 ? 3.606 3.798 -6.870 1.00 86.38 93 MET A N 1
ATOM 738 C CA . MET A 1 93 ? 4.692 3.081 -7.558 1.00 86.38 93 MET A CA 1
ATOM 739 C C . MET A 1 93 ? 5.739 4.004 -8.197 1.00 86.38 93 MET A C 1
ATOM 741 O O . MET A 1 93 ? 6.814 3.540 -8.556 1.00 86.38 93 MET A O 1
ATOM 745 N N . LYS A 1 94 ? 5.461 5.301 -8.357 1.00 88.19 94 LYS A N 1
ATOM 746 C CA . LYS A 1 94 ? 6.448 6.287 -8.830 1.00 88.19 94 LYS A CA 1
ATOM 747 C C . LYS A 1 94 ? 7.332 6.836 -7.709 1.00 88.19 94 LYS A C 1
ATOM 749 O O . LYS A 1 94 ? 8.048 7.808 -7.929 1.00 88.19 94 LYS A O 1
ATOM 754 N N . ASP A 1 95 ? 7.262 6.255 -6.517 1.00 91.56 95 ASP A N 1
ATOM 755 C CA . ASP A 1 95 ? 8.141 6.633 -5.423 1.00 91.56 95 ASP A CA 1
ATOM 756 C C . ASP A 1 95 ? 9.623 6.333 -5.764 1.00 91.56 95 ASP A C 1
ATOM 758 O O . ASP A 1 95 ? 9.912 5.285 -6.358 1.00 91.56 95 ASP A O 1
ATOM 762 N N . PRO A 1 96 ? 10.578 7.210 -5.392 1.00 90.44 96 PRO A N 1
ATOM 763 C CA . PRO A 1 96 ? 12.004 7.006 -5.657 1.00 90.44 96 PRO A CA 1
ATOM 764 C C . PRO A 1 96 ? 12.570 5.682 -5.126 1.00 90.44 96 PRO A C 1
ATOM 766 O O . PRO A 1 96 ? 13.504 5.127 -5.712 1.00 90.44 96 PRO A O 1
ATOM 769 N N . GLU A 1 97 ? 12.028 5.150 -4.028 1.00 90.81 97 GLU A N 1
ATOM 770 C CA . GLU A 1 97 ? 12.446 3.854 -3.490 1.00 90.81 97 GLU A CA 1
ATOM 771 C C . GLU A 1 97 ? 12.029 2.709 -4.420 1.00 90.81 97 GLU A C 1
ATOM 773 O O . GLU A 1 97 ? 12.816 1.795 -4.692 1.00 90.81 97 GLU A O 1
ATOM 778 N N . PHE A 1 98 ? 10.817 2.784 -4.976 1.00 89.44 98 PHE A N 1
ATOM 779 C CA . PHE A 1 98 ? 10.354 1.815 -5.965 1.00 89.44 98 PHE A CA 1
ATOM 780 C C . PHE A 1 98 ? 11.160 1.913 -7.263 1.00 89.44 98 PHE A C 1
ATOM 782 O O . PHE A 1 98 ? 11.570 0.887 -7.810 1.00 89.44 98 PHE A O 1
ATOM 789 N N . GLU A 1 99 ? 11.463 3.129 -7.723 1.00 88.69 99 GLU A N 1
ATOM 790 C CA . GLU A 1 99 ? 12.320 3.345 -8.893 1.00 88.69 99 GLU A CA 1
ATOM 791 C C . GLU A 1 99 ? 13.716 2.741 -8.690 1.00 88.69 99 GLU A C 1
ATOM 793 O O . GLU A 1 99 ? 14.224 2.041 -9.569 1.00 88.69 99 GLU A O 1
ATOM 798 N N . LYS A 1 100 ? 14.321 2.935 -7.513 1.00 92.75 100 LYS A N 1
ATOM 799 C CA . LYS A 1 100 ? 15.614 2.329 -7.175 1.00 92.75 100 LYS A CA 1
ATOM 800 C C . LYS A 1 100 ? 15.552 0.801 -7.226 1.00 92.75 100 LYS A C 1
ATOM 802 O O . LYS A 1 100 ? 16.412 0.181 -7.853 1.00 92.75 100 LYS A O 1
ATOM 807 N N . ASN A 1 101 ? 14.523 0.201 -6.628 1.00 90.31 101 ASN A N 1
ATOM 808 C CA . ASN A 1 101 ? 14.323 -1.249 -6.664 1.00 90.31 101 ASN A CA 1
ATOM 809 C C . ASN A 1 101 ? 14.152 -1.764 -8.103 1.00 90.31 101 ASN A C 1
ATOM 811 O O . ASN A 1 101 ? 14.712 -2.801 -8.466 1.00 90.31 101 ASN A O 1
ATOM 815 N N . LEU A 1 102 ? 13.438 -1.017 -8.949 1.00 90.25 102 LEU A N 1
ATOM 816 C CA . LEU A 1 102 ? 13.278 -1.339 -10.366 1.00 90.25 102 LEU A CA 1
ATOM 817 C C . LEU A 1 102 ? 14.607 -1.231 -11.134 1.00 90.25 102 LEU A C 1
ATOM 819 O O . LEU A 1 102 ? 14.932 -2.102 -11.942 1.00 90.25 102 LEU A O 1
ATOM 823 N N . MET A 1 103 ? 15.412 -0.204 -10.857 1.00 90.56 103 MET A N 1
ATOM 824 C CA . MET A 1 103 ? 16.748 -0.036 -11.441 1.00 90.56 103 MET A CA 1
ATOM 825 C C . MET A 1 103 ? 17.700 -1.162 -11.035 1.00 90.56 103 MET A C 1
ATOM 827 O O . MET A 1 103 ? 18.482 -1.643 -11.859 1.00 90.56 103 MET A O 1
ATOM 831 N N . ASP A 1 104 ? 17.629 -1.617 -9.788 1.00 92.94 104 ASP A N 1
ATOM 832 C CA . ASP A 1 104 ? 18.433 -2.741 -9.311 1.00 92.94 104 ASP A CA 1
ATOM 833 C C . ASP A 1 104 ? 17.968 -4.069 -9.929 1.00 92.94 104 ASP A C 1
ATOM 835 O O . ASP A 1 104 ? 18.804 -4.889 -10.325 1.00 92.94 104 ASP A O 1
ATOM 839 N N . LEU A 1 105 ? 16.659 -4.239 -10.157 1.00 92.62 105 LEU A N 1
ATOM 840 C CA . LEU A 1 105 ? 16.124 -5.366 -10.924 1.00 92.62 105 LEU A CA 1
ATOM 841 C C . LEU A 1 105 ? 16.636 -5.366 -12.372 1.00 92.62 105 LEU A C 1
ATOM 843 O O . LEU A 1 105 ? 17.060 -6.413 -12.864 1.00 92.62 105 LEU A O 1
ATOM 847 N N . MET A 1 106 ? 16.683 -4.211 -13.042 1.00 90.62 106 MET A N 1
ATOM 848 C CA . MET A 1 106 ? 17.247 -4.110 -14.398 1.00 90.62 106 MET A CA 1
ATOM 849 C C . MET A 1 106 ? 18.748 -4.431 -14.443 1.00 90.62 106 MET A C 1
ATOM 851 O O . MET A 1 106 ? 19.265 -4.928 -15.444 1.00 90.62 106 MET A O 1
ATOM 855 N N . LYS A 1 107 ? 19.475 -4.199 -13.347 1.00 91.88 107 LYS A N 1
ATOM 856 C CA . LYS A 1 107 ? 20.891 -4.578 -13.234 1.00 91.88 107 LYS A CA 1
ATOM 857 C C . LYS A 1 107 ? 21.092 -6.054 -12.900 1.00 91.88 107 LYS A C 1
ATOM 859 O O . LYS A 1 107 ? 22.238 -6.508 -12.991 1.00 91.88 107 LYS A O 1
ATOM 864 N N . SER A 1 108 ? 20.039 -6.783 -12.525 1.00 94.56 108 SER A N 1
ATOM 865 C CA . SER A 1 108 ? 20.118 -8.197 -12.153 1.00 94.56 108 SER A CA 1
ATOM 866 C C . SER A 1 108 ? 20.636 -9.067 -13.303 1.00 94.56 108 SER A C 1
ATOM 868 O O . SER A 1 108 ? 20.455 -8.762 -14.484 1.00 94.56 108 SER A O 1
ATOM 870 N N . ALA A 1 109 ? 21.283 -10.183 -12.962 1.00 92.19 109 ALA A N 1
ATOM 871 C CA . ALA A 1 109 ? 21.834 -11.104 -13.955 1.00 92.19 109 ALA A CA 1
ATOM 872 C C . ALA A 1 109 ? 20.755 -11.654 -14.906 1.00 92.19 109 ALA A C 1
ATOM 874 O O . ALA A 1 109 ? 20.991 -11.733 -16.110 1.00 92.19 109 ALA A O 1
ATOM 875 N N . ALA A 1 110 ? 19.564 -11.964 -14.383 1.00 92.00 110 ALA A N 1
ATOM 876 C CA . ALA A 1 110 ? 18.442 -12.466 -15.173 1.00 92.00 110 ALA A CA 1
ATOM 877 C C . ALA A 1 110 ? 17.977 -11.441 -16.221 1.00 92.00 110 ALA A C 1
ATOM 879 O O . ALA A 1 110 ? 17.852 -11.770 -17.402 1.00 92.00 110 ALA A O 1
ATOM 880 N N . TYR A 1 111 ? 17.803 -10.178 -15.817 1.00 92.69 111 TYR A N 1
ATOM 881 C CA . TYR A 1 111 ? 17.400 -9.122 -16.746 1.00 92.69 111 TYR A CA 1
ATOM 882 C C . TYR A 1 111 ? 18.495 -8.814 -17.774 1.00 92.69 111 TYR A C 1
ATOM 884 O O . TYR A 1 111 ? 18.208 -8.630 -18.959 1.00 92.69 111 TYR A O 1
ATOM 892 N N . ARG A 1 112 ? 19.774 -8.834 -17.369 1.00 92.81 112 ARG A N 1
ATOM 893 C CA . ARG A 1 112 ? 20.901 -8.688 -18.306 1.00 92.81 112 ARG A CA 1
ATOM 894 C C . ARG A 1 112 ? 20.939 -9.799 -19.349 1.00 92.81 112 ARG A C 1
ATOM 896 O O . ARG A 1 112 ? 21.204 -9.500 -20.508 1.00 92.81 112 ARG A O 1
ATOM 903 N N . GLN A 1 113 ? 20.674 -11.050 -18.973 1.00 94.12 113 GLN A N 1
ATOM 904 C CA . GLN A 1 113 ? 20.620 -12.163 -19.928 1.00 94.12 113 GLN A CA 1
ATOM 905 C C . GLN A 1 113 ? 19.523 -11.952 -20.974 1.00 94.12 113 GLN A C 1
ATOM 907 O O . GLN A 1 113 ? 19.798 -12.074 -22.167 1.00 94.12 113 GLN A O 1
ATOM 912 N N . GLN A 1 114 ? 18.319 -11.560 -20.547 1.00 93.06 114 GLN A N 1
ATOM 913 C CA . GLN A 1 114 ? 17.237 -11.210 -21.473 1.00 93.06 114 GLN A CA 1
ATOM 914 C C . GLN A 1 114 ? 17.619 -10.023 -22.363 1.00 93.06 114 GLN A C 1
ATOM 916 O O . GLN A 1 114 ? 17.458 -10.083 -23.577 1.00 93.06 114 GLN A O 1
ATOM 921 N N . THR A 1 115 ? 18.215 -8.979 -21.787 1.00 92.56 115 THR A N 1
ATOM 922 C CA . THR A 1 115 ? 18.657 -7.793 -22.537 1.00 92.56 115 THR A CA 1
ATOM 923 C C . THR A 1 115 ? 19.724 -8.148 -23.577 1.00 92.56 115 THR A C 1
ATOM 925 O O . THR A 1 115 ? 19.667 -7.684 -24.713 1.00 92.56 115 THR A O 1
ATOM 928 N N . MET A 1 116 ? 20.687 -9.006 -23.227 1.00 92.50 116 MET A N 1
ATOM 929 C CA . MET A 1 116 ? 21.694 -9.504 -24.168 1.00 92.50 116 MET A CA 1
ATOM 930 C C . MET A 1 116 ? 21.066 -10.324 -25.292 1.00 92.50 116 MET A C 1
ATOM 932 O O . MET A 1 116 ? 21.516 -10.219 -26.429 1.00 92.50 116 MET A O 1
ATOM 936 N N . GLN A 1 117 ? 20.044 -11.128 -24.995 1.00 94.06 117 GLN A N 1
ATOM 937 C CA . GLN A 1 117 ? 19.328 -11.897 -26.007 1.00 94.06 117 GLN A CA 1
ATOM 938 C C . GLN A 1 117 ? 18.594 -10.972 -26.988 1.00 94.06 117 GLN A C 1
ATOM 940 O O . GLN A 1 117 ? 18.803 -11.085 -28.194 1.00 94.06 117 GLN A O 1
ATOM 945 N N . VAL A 1 118 ? 17.858 -9.979 -26.479 1.00 94.06 118 VAL A N 1
ATOM 946 C CA . VAL A 1 118 ? 17.189 -8.959 -27.306 1.00 94.06 118 VAL A CA 1
ATOM 947 C C . VAL A 1 118 ? 18.199 -8.178 -28.152 1.00 94.06 118 VAL A C 1
ATOM 949 O O . VAL A 1 118 ? 17.956 -7.929 -29.332 1.00 94.06 118 VAL A O 1
ATOM 952 N N . MET A 1 119 ? 19.364 -7.822 -27.595 1.00 92.12 119 MET A N 1
ATOM 953 C CA . MET A 1 119 ? 20.428 -7.162 -28.364 1.00 92.12 119 MET A CA 1
ATOM 954 C C . MET A 1 119 ? 20.997 -8.060 -29.468 1.00 92.12 119 MET A C 1
ATOM 956 O O . MET A 1 119 ? 21.221 -7.580 -30.577 1.00 92.12 119 MET A O 1
ATOM 960 N N . LYS A 1 120 ? 21.214 -9.354 -29.205 1.00 90.75 120 LYS A N 1
ATOM 961 C CA . LYS A 1 120 ? 21.673 -10.309 -30.227 1.00 90.75 120 LYS A CA 1
ATOM 962 C C . LYS A 1 120 ? 20.665 -10.440 -31.366 1.00 90.75 120 LYS A C 1
ATOM 964 O O . LYS A 1 120 ? 21.063 -10.392 -32.525 1.00 90.75 120 LYS A O 1
ATOM 969 N N . GLU A 1 121 ? 19.383 -10.551 -31.041 1.00 92.62 121 GLU A N 1
ATOM 970 C CA . GLU A 1 121 ? 18.300 -10.613 -32.029 1.00 92.62 121 GLU A CA 1
ATOM 971 C C . GLU A 1 121 ? 18.206 -9.312 -32.834 1.00 92.62 121 GLU A C 1
ATOM 973 O O . GLU A 1 121 ? 18.092 -9.335 -34.058 1.00 92.62 121 GLU A O 1
ATOM 978 N N . SER A 1 122 ? 18.363 -8.166 -32.166 1.00 91.19 122 SER A N 1
ATOM 979 C CA . SER A 1 122 ? 18.384 -6.853 -32.818 1.00 91.19 122 SER A CA 1
ATOM 980 C C . SER A 1 122 ? 19.561 -6.712 -33.788 1.00 91.19 122 SER A C 1
ATOM 982 O O . SER A 1 122 ? 19.372 -6.229 -34.899 1.00 91.19 122 SER A O 1
ATOM 984 N N . LEU A 1 123 ? 20.756 -7.193 -33.427 1.00 89.00 123 LEU A N 1
ATOM 985 C CA . LEU A 1 123 ? 21.935 -7.210 -34.310 1.00 89.00 123 LEU A CA 1
ATOM 986 C C . LEU A 1 123 ? 21.768 -8.141 -35.520 1.00 89.00 123 LEU A C 1
ATOM 988 O O . LEU A 1 123 ? 22.397 -7.939 -36.559 1.00 89.00 123 LEU A O 1
ATOM 992 N N . GLN A 1 124 ? 20.932 -9.169 -35.392 1.00 88.12 124 GLN A N 1
ATOM 993 C CA . GLN A 1 124 ? 20.581 -10.071 -36.487 1.00 88.12 124 GLN A CA 1
ATOM 994 C C . GLN A 1 124 ? 19.486 -9.497 -37.396 1.00 88.12 124 GLN A C 1
ATOM 996 O O . GLN A 1 124 ? 19.253 -10.038 -38.476 1.00 88.12 124 GLN A O 1
ATOM 1001 N N . SER A 1 125 ? 18.844 -8.393 -37.001 1.00 93.44 125 SER A N 1
ATOM 1002 C CA . SER A 1 125 ? 17.839 -7.724 -37.822 1.00 93.44 125 SER A CA 1
ATOM 1003 C C . SER A 1 125 ? 18.465 -7.168 -39.107 1.00 93.44 125 SER A C 1
ATOM 1005 O O . SER A 1 125 ? 19.430 -6.400 -39.028 1.00 93.44 125 SER A O 1
ATOM 1007 N N . PRO A 1 126 ? 17.897 -7.462 -40.294 1.00 90.56 126 PRO A N 1
ATOM 1008 C CA . PRO A 1 126 ? 18.378 -6.920 -41.567 1.00 90.56 126 PRO A CA 1
ATOM 1009 C C . PRO A 1 126 ? 18.448 -5.387 -41.593 1.00 90.56 126 PRO A C 1
ATOM 1011 O O . PRO A 1 126 ? 19.348 -4.816 -42.204 1.00 90.56 126 PRO A O 1
ATOM 1014 N N . LEU A 1 127 ? 17.525 -4.716 -40.893 1.00 90.25 127 LEU A N 1
ATOM 1015 C CA . LEU A 1 127 ? 17.527 -3.259 -40.733 1.00 90.25 127 LEU A CA 1
ATOM 1016 C C . LEU A 1 127 ? 18.782 -2.781 -39.997 1.00 90.25 127 LEU A C 1
ATOM 1018 O O . LEU A 1 127 ? 19.482 -1.895 -40.483 1.00 90.25 127 LEU A O 1
ATOM 1022 N N . PHE A 1 128 ? 19.099 -3.414 -38.867 1.00 91.00 128 PHE A N 1
ATOM 1023 C CA . PHE A 1 128 ? 20.260 -3.048 -38.062 1.00 91.00 128 PHE A CA 1
ATOM 1024 C C . PHE A 1 128 ? 21.571 -3.372 -38.784 1.00 91.00 128 PHE A C 1
ATOM 1026 O O . PHE A 1 128 ? 22.505 -2.575 -38.771 1.00 91.00 128 PHE A O 1
ATOM 1033 N N . GLN A 1 129 ? 21.638 -4.510 -39.479 1.00 89.31 129 GLN A N 1
ATOM 1034 C CA . GLN A 1 129 ? 22.794 -4.870 -40.304 1.00 89.31 129 GLN A CA 1
ATOM 1035 C C . GLN A 1 129 ? 23.029 -3.860 -41.432 1.00 89.31 129 GLN A C 1
ATOM 1037 O O . GLN A 1 129 ? 24.170 -3.466 -41.674 1.00 89.31 129 GLN A O 1
ATOM 1042 N N . ALA A 1 130 ? 21.967 -3.399 -42.097 1.00 91.38 130 ALA A N 1
ATOM 1043 C CA . ALA A 1 130 ? 22.069 -2.383 -43.140 1.00 91.38 130 ALA A CA 1
ATOM 1044 C C . ALA A 1 130 ? 22.553 -1.031 -42.588 1.00 91.38 130 ALA A C 1
ATOM 1046 O O . ALA A 1 130 ? 23.377 -0.368 -43.220 1.00 91.38 130 ALA A O 1
ATOM 1047 N N . GLU A 1 131 ? 22.078 -0.619 -41.410 1.00 88.56 131 GLU A N 1
ATOM 1048 C CA . GLU A 1 131 ? 22.567 0.588 -40.732 1.00 88.56 131 GLU A CA 1
ATOM 1049 C C . GLU A 1 131 ? 24.027 0.456 -40.294 1.00 88.56 131 GLU A C 1
ATOM 1051 O O . GLU A 1 131 ? 24.816 1.378 -40.512 1.00 88.56 131 GLU A O 1
ATOM 1056 N N . LEU A 1 132 ? 24.416 -0.704 -39.759 1.00 89.25 132 LEU A N 1
ATOM 1057 C CA . LEU A 1 132 ? 25.796 -0.982 -39.372 1.00 89.25 132 LEU A CA 1
ATOM 1058 C C . LEU A 1 132 ? 26.734 -0.938 -40.585 1.00 89.25 132 LEU A C 1
ATOM 1060 O O . LEU A 1 132 ? 27.796 -0.324 -40.512 1.00 89.25 132 LEU A O 1
ATOM 1064 N N . MET A 1 133 ? 26.326 -1.519 -41.716 1.00 87.44 133 MET A N 1
ATOM 1065 C CA . MET A 1 133 ? 27.081 -1.447 -42.970 1.00 87.44 133 MET A CA 1
ATOM 1066 C C . MET A 1 133 ? 27.235 -0.002 -43.456 1.00 87.44 133 MET A C 1
ATOM 1068 O O . MET A 1 133 ? 28.347 0.414 -43.770 1.00 87.44 133 MET A O 1
ATOM 1072 N N . LYS A 1 134 ? 26.158 0.797 -43.448 1.00 90.56 134 LYS A N 1
ATOM 1073 C CA . LYS A 1 134 ? 26.224 2.229 -43.801 1.00 90.56 134 LYS A CA 1
ATOM 1074 C C . LYS A 1 134 ? 27.178 3.003 -42.892 1.00 90.56 134 LYS A C 1
ATOM 1076 O O . LYS A 1 134 ? 27.929 3.851 -43.375 1.00 90.56 134 LYS A O 1
ATOM 1081 N N . LEU A 1 135 ? 27.160 2.719 -41.588 1.00 89.62 135 LEU A N 1
ATOM 1082 C CA . LEU A 1 135 ? 28.067 3.341 -40.627 1.00 89.62 135 LEU A CA 1
ATOM 1083 C C . LEU A 1 135 ? 29.524 2.966 -40.921 1.00 89.62 135 LEU A C 1
ATOM 1085 O O . LEU A 1 135 ? 30.379 3.848 -40.947 1.00 89.62 135 LEU A O 1
ATOM 1089 N N . MET A 1 136 ? 29.799 1.689 -41.202 1.00 87.69 136 MET A N 1
ATOM 1090 C CA . MET A 1 136 ? 31.140 1.219 -41.565 1.00 87.69 136 MET A CA 1
ATOM 1091 C C . MET A 1 136 ? 31.646 1.883 -42.846 1.00 87.69 136 MET A C 1
ATOM 1093 O O . MET A 1 136 ? 32.767 2.386 -42.858 1.00 87.69 136 MET A O 1
ATOM 1097 N N . THR A 1 137 ? 30.814 1.974 -43.890 1.00 88.94 137 THR A N 1
ATOM 1098 C CA . THR A 1 137 ? 31.167 2.683 -45.131 1.00 88.94 137 THR A CA 1
ATOM 1099 C C . THR A 1 137 ? 31.518 4.143 -44.857 1.00 88.94 137 THR A C 1
ATOM 1101 O O . THR A 1 137 ? 32.551 4.619 -45.320 1.00 88.94 137 THR A O 1
ATOM 1104 N N . LYS A 1 138 ? 30.725 4.837 -44.034 1.00 90.62 138 LYS A N 1
ATOM 1105 C CA . LYS A 1 138 ? 30.974 6.238 -43.675 1.00 90.62 138 LYS A CA 1
ATOM 1106 C C . LYS A 1 138 ? 32.277 6.427 -42.891 1.00 90.62 138 LYS A C 1
ATOM 1108 O O . LYS A 1 138 ? 33.031 7.353 -43.172 1.00 90.62 138 LYS A O 1
ATOM 1113 N N . VAL A 1 139 ? 32.573 5.534 -41.943 1.00 89.31 139 VAL A N 1
ATOM 1114 C CA . VAL A 1 139 ? 33.845 5.549 -41.198 1.00 89.31 139 VAL A CA 1
ATOM 1115 C C . VAL A 1 139 ? 35.026 5.296 -42.137 1.00 89.31 139 VAL A C 1
ATOM 1117 O O . VAL A 1 139 ? 36.045 5.976 -42.030 1.00 89.31 139 VAL A O 1
ATOM 1120 N N . SER A 1 140 ? 34.902 4.361 -43.082 1.00 84.25 140 SER A N 1
ATOM 1121 C CA . SER A 1 140 ? 35.935 4.117 -44.093 1.00 84.25 140 SER A CA 1
ATOM 1122 C C . SER A 1 140 ? 36.146 5.322 -45.012 1.00 84.25 140 SER A C 1
ATOM 1124 O O . SER A 1 140 ? 37.293 5.675 -45.280 1.00 84.25 140 SER A O 1
ATOM 1126 N N . GLU A 1 141 ? 35.080 5.993 -45.452 1.00 83.88 141 GLU A N 1
ATOM 1127 C CA . GLU A 1 141 ? 35.165 7.241 -46.223 1.00 83.88 141 GLU A CA 1
ATOM 1128 C C . GLU A 1 141 ? 35.852 8.359 -45.427 1.00 83.88 141 GLU A C 1
ATOM 1130 O O . GLU A 1 141 ? 36.700 9.068 -45.963 1.00 83.88 141 GLU A O 1
ATOM 1135 N N . ASP A 1 142 ? 35.550 8.507 -44.138 1.00 81.88 142 ASP A N 1
ATOM 1136 C CA . ASP A 1 142 ? 36.169 9.535 -43.294 1.00 81.88 142 ASP A CA 1
ATOM 1137 C C . ASP A 1 142 ? 37.636 9.230 -42.944 1.00 81.88 142 ASP A C 1
ATOM 1139 O O . ASP A 1 142 ? 38.428 10.155 -42.767 1.00 81.88 142 ASP A O 1
ATOM 1143 N N . MET A 1 143 ? 38.026 7.953 -42.898 1.00 75.69 143 MET A N 1
ATOM 1144 C CA . MET A 1 143 ? 39.420 7.525 -42.705 1.00 75.69 143 MET A CA 1
ATOM 1145 C C . MET A 1 143 ? 40.253 7.587 -43.993 1.00 75.69 143 MET A C 1
ATOM 1147 O O . MET A 1 143 ? 41.475 7.715 -43.923 1.00 75.69 143 MET A O 1
ATOM 1151 N N . THR A 1 144 ? 39.614 7.480 -45.162 1.00 68.19 144 THR A N 1
ATOM 1152 C CA . THR A 1 144 ? 40.272 7.565 -46.480 1.00 68.19 144 THR A CA 1
ATOM 1153 C C . THR A 1 144 ? 40.291 8.979 -47.050 1.00 68.19 144 THR A C 1
ATOM 1155 O O . THR A 1 144 ? 41.131 9.275 -47.902 1.00 68.19 144 THR A O 1
ATOM 1158 N N . LYS A 1 145 ? 39.447 9.890 -46.548 1.00 66.81 145 LYS A N 1
ATOM 1159 C CA . LYS A 1 145 ? 39.627 11.329 -46.763 1.00 66.81 145 LYS A CA 1
ATOM 1160 C C . LYS A 1 145 ? 40.960 11.752 -46.138 1.00 66.81 145 LYS A C 1
ATOM 1162 O O . LYS A 1 145 ? 41.153 11.568 -44.934 1.00 66.81 145 LYS A O 1
ATOM 1167 N N . PRO A 1 146 ? 41.884 12.348 -46.910 1.00 59.19 146 PRO A N 1
ATOM 1168 C CA . PRO A 1 146 ? 43.068 12.961 -46.337 1.00 59.19 146 PRO A CA 1
ATOM 1169 C C . PRO A 1 146 ? 42.612 13.954 -45.269 1.00 59.19 146 PRO A C 1
ATOM 1171 O O . PRO A 1 146 ? 41.851 14.876 -45.567 1.00 59.19 146 PRO A O 1
ATOM 1174 N N . LYS A 1 147 ? 43.070 13.788 -44.021 1.00 57.41 147 LYS A N 1
ATOM 1175 C CA . LYS A 1 147 ? 43.079 14.909 -43.081 1.00 57.41 147 LYS A CA 1
ATOM 1176 C C . LYS A 1 147 ? 43.913 15.986 -43.757 1.00 57.41 147 LYS A C 1
ATOM 1178 O O . LYS A 1 147 ? 45.138 15.891 -43.757 1.00 57.41 147 LYS A O 1
ATOM 1183 N N . GLU A 1 148 ? 43.256 16.970 -44.365 1.00 51.66 148 GLU A N 1
ATOM 1184 C CA . GLU A 1 148 ? 43.903 18.205 -44.775 1.00 51.66 148 GLU A CA 1
ATOM 1185 C C . GLU A 1 148 ? 44.555 18.782 -43.518 1.00 51.66 148 GLU A C 1
ATOM 1187 O O . GLU A 1 148 ? 43.917 19.397 -42.661 1.00 51.66 148 GLU A O 1
ATOM 1192 N N . LEU A 1 149 ? 45.853 18.512 -43.380 1.00 46.66 149 LEU A N 1
ATOM 1193 C CA . LEU A 1 149 ? 46.756 19.258 -42.532 1.00 46.66 149 LEU A CA 1
ATOM 1194 C C . LEU A 1 149 ? 46.649 20.700 -43.010 1.00 46.66 149 LEU A C 1
ATOM 1196 O O . LEU A 1 149 ? 47.310 21.096 -43.969 1.00 46.66 149 LEU A O 1
ATOM 1200 N N . LYS A 1 150 ? 45.765 21.473 -42.369 1.00 43.25 150 LYS A N 1
ATOM 1201 C CA . LYS A 1 150 ? 45.667 22.910 -42.599 1.00 43.25 150 LYS A CA 1
ATOM 1202 C C . LYS A 1 150 ? 47.081 23.484 -42.480 1.00 43.25 150 LYS A C 1
ATOM 1204 O O . LYS A 1 150 ? 47.703 23.331 -41.422 1.00 43.25 150 LYS A O 1
ATOM 1209 N N . PRO A 1 151 ? 47.616 24.121 -43.533 1.00 42.09 151 PRO A N 1
ATOM 1210 C CA . PRO A 1 151 ? 48.946 24.684 -43.477 1.00 42.09 151 PRO A CA 1
ATOM 1211 C C . PRO A 1 151 ? 48.964 25.774 -42.409 1.00 42.09 151 PRO A C 1
ATOM 1213 O O . PRO A 1 151 ? 48.142 26.693 -42.393 1.00 42.09 151 PRO A O 1
ATOM 1216 N N . LYS A 1 152 ? 49.928 25.638 -41.501 1.00 44.94 152 LYS A N 1
ATOM 1217 C CA . LYS A 1 152 ? 50.298 26.614 -40.482 1.00 44.94 152 LYS A CA 1
ATOM 1218 C C . LYS A 1 152 ? 50.665 27.921 -41.198 1.00 44.94 152 LYS A C 1
ATOM 1220 O O . LYS A 1 152 ? 51.798 28.093 -41.646 1.00 44.94 152 LYS A O 1
ATOM 1225 N N . LYS A 1 153 ? 49.703 28.836 -41.351 1.00 36.06 153 LYS A N 1
ATOM 1226 C CA . LYS A 1 153 ? 49.938 30.156 -41.945 1.00 36.06 153 LYS A CA 1
ATOM 1227 C C . LYS A 1 153 ? 50.665 31.023 -40.917 1.00 36.06 153 LYS A C 1
ATOM 1229 O O . LYS A 1 153 ? 50.071 31.671 -40.064 1.00 36.06 153 LYS A O 1
ATOM 1234 N N . LYS A 1 154 ? 51.992 30.962 -40.984 1.00 39.56 154 LYS A N 1
ATOM 1235 C CA . LYS A 1 154 ? 52.923 31.911 -40.377 1.00 39.56 154 LYS A CA 1
ATOM 1236 C C . LYS A 1 154 ? 52.814 33.217 -41.176 1.00 39.56 154 LYS A C 1
ATOM 1238 O O . LYS A 1 154 ? 53.101 33.203 -42.370 1.00 39.56 154 LYS A O 1
ATOM 1243 N N . GLY A 1 155 ? 52.424 34.327 -40.547 1.00 36.03 155 GLY A N 1
ATOM 1244 C CA . GLY A 1 155 ? 52.641 35.648 -41.142 1.00 36.03 155 GLY A CA 1
ATOM 1245 C C . GLY A 1 155 ? 51.782 36.802 -40.621 1.00 36.03 155 GLY A C 1
ATOM 1246 O O . GLY A 1 155 ? 50.605 36.865 -40.944 1.00 36.03 155 GLY A O 1
ATOM 1247 N N . LYS A 1 156 ? 52.486 37.761 -39.992 1.00 33.00 156 LYS A N 1
ATOM 1248 C CA . LYS A 1 156 ? 52.192 39.202 -39.816 1.00 33.00 156 LYS A CA 1
ATOM 1249 C C . LYS A 1 156 ? 51.121 39.563 -38.770 1.00 33.00 156 LYS A C 1
ATOM 1251 O O . LYS A 1 156 ? 49.953 39.274 -38.950 1.00 33.00 156 LYS A O 1
ATOM 1256 N N . SER A 1 157 ? 51.518 40.033 -37.582 1.00 36.69 157 SER A N 1
ATOM 1257 C CA . SER A 1 157 ? 52.061 41.376 -37.264 1.00 36.69 157 SER A CA 1
ATOM 1258 C C . SER A 1 157 ? 50.993 42.461 -37.398 1.00 36.69 157 SER A C 1
ATOM 1260 O O . SER A 1 157 ? 50.487 42.707 -38.487 1.00 36.69 157 SER A O 1
ATOM 1262 N N . GLY A 1 158 ? 50.689 43.083 -36.262 1.00 36.00 158 GLY A N 1
ATOM 1263 C CA . GLY A 1 158 ? 49.745 44.180 -36.093 1.00 36.00 158 GLY A CA 1
ATOM 1264 C C . GLY A 1 158 ? 49.383 44.247 -34.617 1.00 36.00 158 GLY A C 1
ATOM 1265 O O . GLY A 1 158 ? 48.514 43.507 -34.174 1.00 36.00 158 GLY A O 1
ATOM 1266 N N . GLY A 1 159 ? 50.166 45.010 -33.854 1.00 38.16 159 GLY A N 1
ATOM 1267 C CA . GLY A 1 159 ? 49.950 45.199 -32.427 1.00 38.16 159 GLY A CA 1
ATOM 1268 C C . GLY A 1 159 ? 48.695 46.011 -32.140 1.00 38.16 159 GLY A C 1
ATOM 1269 O O . GLY A 1 159 ? 48.270 46.809 -32.969 1.00 38.16 159 GLY A O 1
ATOM 1270 N N . ASP A 1 160 ? 48.168 45.826 -30.938 1.00 36.00 160 ASP A N 1
ATOM 1271 C CA . ASP A 1 160 ? 47.393 46.847 -30.253 1.00 36.00 160 ASP A CA 1
ATOM 1272 C C . ASP A 1 160 ? 47.747 46.799 -28.761 1.00 36.00 160 ASP A C 1
ATOM 1274 O O . ASP A 1 160 ? 48.104 45.753 -28.211 1.00 36.00 160 ASP A O 1
ATOM 1278 N N . SER A 1 161 ? 47.767 47.989 -28.189 1.00 38.50 161 SER A N 1
ATOM 1279 C CA . SER A 1 161 ? 48.349 48.398 -26.924 1.00 38.50 161 SER A CA 1
ATOM 1280 C C . SER A 1 161 ? 47.224 48.598 -25.915 1.00 38.50 161 SER A C 1
ATOM 1282 O O . SER A 1 161 ? 46.192 49.163 -26.250 1.00 38.50 161 SER A O 1
ATOM 1284 N N . GLY A 1 162 ? 47.484 48.265 -24.651 1.00 37.16 162 GLY A N 1
ATOM 1285 C CA . GLY A 1 162 ? 46.622 48.600 -23.510 1.00 37.16 162 GLY A CA 1
ATOM 1286 C C . GLY A 1 162 ? 46.086 47.329 -22.855 1.00 37.16 162 GLY A C 1
ATOM 1287 O O . GLY A 1 162 ? 45.332 46.591 -23.467 1.00 37.16 162 GLY A O 1
ATOM 1288 N N . GLY A 1 163 ? 46.496 46.925 -21.656 1.00 37.81 163 GLY A N 1
ATOM 1289 C CA . GLY A 1 163 ? 46.852 47.719 -20.487 1.00 37.81 163 GLY A CA 1
ATOM 1290 C C . GLY A 1 163 ? 45.678 47.650 -19.518 1.00 37.81 163 GLY A C 1
ATOM 1291 O O . GLY A 1 163 ? 44.690 48.319 -19.773 1.00 37.81 163 GLY A O 1
ATOM 1292 N N . ASP A 1 164 ? 45.768 46.814 -18.479 1.00 38.38 164 ASP A N 1
ATOM 1293 C CA . ASP A 1 164 ? 45.5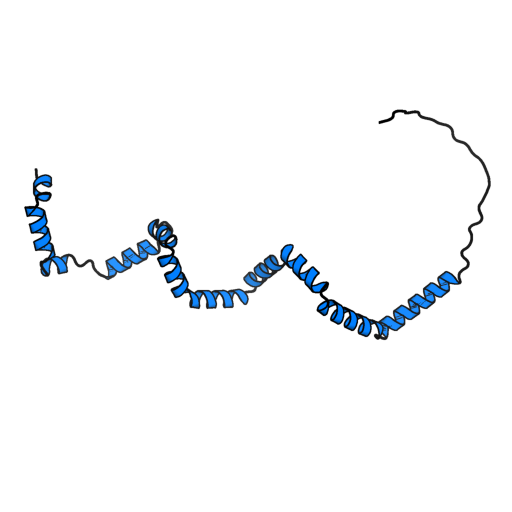19 47.213 -17.084 1.00 38.38 164 ASP A CA 1
ATOM 1294 C C . ASP A 1 164 ? 45.754 46.043 -16.099 1.00 38.38 164 ASP A C 1
ATOM 1296 O O . ASP A 1 164 ? 45.125 44.990 -16.162 1.00 38.38 164 ASP A O 1
ATOM 1300 N N . SER A 1 165 ? 46.785 46.244 -15.282 1.00 40.91 165 SER A N 1
ATOM 1301 C CA . SER A 1 165 ? 46.944 46.051 -13.831 1.00 40.91 165 SER A CA 1
ATOM 1302 C C . SER A 1 165 ? 45.892 45.302 -12.985 1.00 40.91 165 SER A C 1
ATOM 1304 O O . SER A 1 165 ? 44.694 45.515 -13.109 1.00 40.91 165 SER A O 1
ATOM 1306 N N . GLY A 1 166 ? 46.395 44.568 -11.977 1.00 39.75 166 GLY A N 1
ATOM 1307 C CA . GLY A 1 166 ? 45.677 44.129 -10.763 1.00 39.75 166 GLY A CA 1
ATOM 1308 C C . GLY A 1 166 ? 45.930 42.648 -10.459 1.00 39.75 166 GLY A C 1
ATOM 1309 O O . GLY A 1 166 ? 45.243 41.789 -10.992 1.00 39.75 166 GLY A O 1
ATOM 1310 N N . ASP A 1 167 ? 47.054 42.250 -9.860 1.00 41.03 167 ASP A N 1
ATOM 1311 C CA . ASP A 1 167 ? 47.425 42.323 -8.432 1.00 41.03 167 ASP A CA 1
ATOM 1312 C C . ASP A 1 167 ? 46.487 41.586 -7.453 1.00 41.03 167 ASP A C 1
ATOM 1314 O O . ASP A 1 167 ? 45.267 41.722 -7.493 1.00 41.03 167 ASP A O 1
ATOM 1318 N N . SER A 1 168 ? 47.137 40.883 -6.518 1.00 41.34 168 SER A N 1
ATOM 1319 C CA . SER A 1 168 ? 46.658 40.260 -5.273 1.00 41.34 168 SER A CA 1
ATOM 1320 C C . SER A 1 168 ? 46.086 38.829 -5.299 1.00 41.34 168 SER A C 1
ATOM 1322 O O . SER A 1 168 ? 44.901 38.557 -5.451 1.00 41.34 168 SER A O 1
ATOM 1324 N N . SER A 1 169 ? 47.015 37.902 -5.060 1.00 43.41 169 SER A N 1
ATOM 1325 C CA . SER A 1 169 ? 47.012 36.889 -3.997 1.00 43.41 169 SER A CA 1
ATOM 1326 C C . SER A 1 169 ? 45.800 36.820 -3.050 1.00 43.41 169 SER A C 1
ATOM 1328 O O . SER A 1 169 ? 45.542 37.756 -2.292 1.00 43.41 169 SER A O 1
ATOM 1330 N N . SER A 1 170 ? 45.194 35.632 -2.963 1.00 41.69 170 SER A N 1
ATOM 1331 C CA . SER A 1 170 ? 44.762 34.937 -1.732 1.00 41.69 170 SER A CA 1
ATOM 1332 C C . SER A 1 170 ? 44.537 33.458 -2.034 1.00 41.69 170 SER A C 1
ATOM 1334 O O . SER A 1 170 ? 44.010 33.166 -3.130 1.00 41.69 170 SER A O 1
#

Sequence (170 aa):
MVLDILQTDEAKQSVGKMMKDEKFKQNLMIDESTVRTTLIQSMTNPNSPHIKEAFKDPKFASTLAKSMKDEQKTLMKDLMKDPEYQKQLISVMKDPEFEKNLMDLMKSAAYRQQTMQVMKESLQSPLFQAELMKLMTKVSEDMTKPKELKPKKKGKSGGDSGGDSGDSSS

Foldseek 3Di:
DVVVVCVDPVVVVVVVVLCVDPVSVVVVPDPPVNVVVVVCCLCPPPPNVVVVVLCVPPVSVVVVCVVCVVVVVVVVVVLCVDPVSVVVVVVVCPDPVNVVVVVVVCVDPVVVVVVVVVVVVVCVDPVNVVVVVVVVVVVVVVVPPPPPPPPPDDDDDDDDDDDDDDDDDD

pLDDT: mean 79.31, std 17.47, range [33.0, 95.75]

Organism: Brevibacillus parabrevis (NCBI:txid54914)

Radius of gyration: 44.64 Å; chains: 1; bounding box: 97×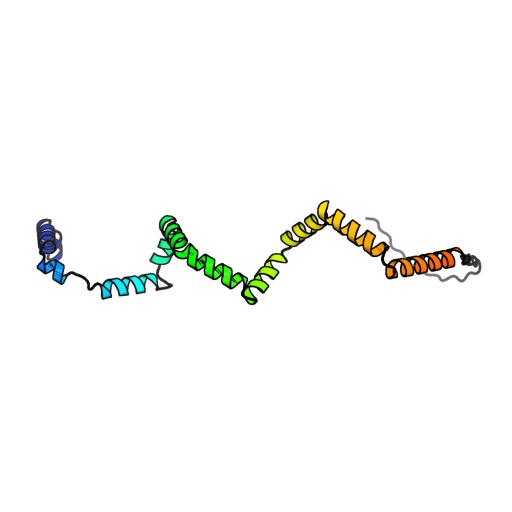61×103 Å

InterPro domains:
  IPR041262 Spore germination GerD, central core domain [PF17898] (28-139)

Secondary structure (DSSP, 8-state):
-HHHHHHSHHHHHHHHHHTT-HHHHHHH---HHHHHHHHHHHHH-TT-HHHHHHTTSHHHHHHHHHHTHHHHHHHHHHHTT-HHHHHHHHHHHTSHHHHHHHHHHHHSHHHHHHHHHHHHHHHHSHHHHHHHHHHHHHHHHHHHS-------------------------

=== Feature glossary ===
The record interleaves many kinds of information about one protein. Here is each kind framed as the question it answers.

Q: What known structures does this most resemble?
A: Structural nearest neighbors (via Foldseek easy-search vs the PDB). Reported per hit: target PDB id, E-value, and alignment TM-score. A TM-score above ~0.5 is the conventional threshold for 'same fold'.

Q: Where is each backbone atom in 3D?
A: The mmCIF table is the protein's shape written out atom by atom. For each backbone N, Cα, C, and carbonyl O, it records an (x, y, z) coordinate triple in Å plus the residue type, chain letter, and residue number.

Q: What are the backbone torsion angles?
A: The φ/ψ torsion pair specifies the backbone conformation at each residue. φ rotates about the N–Cα bond, ψ about the Cα–C bond. Steric clashes forbid most of the (φ, ψ) plane — the allowed regions (α-helix basin, β-sheet basin, left-handed helix) are the Ramachandran-allowed regions.

Q: Which residues are buried vs exposed?
A: Solvent-accessible surface area (SASA) is the area in Å² traced out by the centre of a 1.4 Å probe sphere (a water molecule) rolled over the protein's van der Waals surface (Shrake–Rupley / Lee–Richards construction). Buried residues have near-zero SASA; fully exposed residues can exceed 200 Å². The total SASA scales roughly with the number of surface residues.

Q: How confident is the AlphaFold model at each residue?
A: pLDDT is the predicted lDDT-Cα score: AlphaFold's confidence that the local environment of each residue (all inter-atomic distances within 15 Å) is correctly placed. It is a per-residue number between 0 and 100, with higher meaning more reliable.

Q: What does the local fold look like, residue by residue?
A: 3Di is Foldseek's structural alphabet. Each residue is assigned one of twenty discrete states based on how its Cα sits relative to its spatial (not sequential) neighbors. Aligning 3Di strings finds structural homologs roughly as well as full 3D superposition, but orders of magnitude faster.

Q: How big and how compact is the whole molecule?
A: Radius of gyration (Rg) is the root-mean-square distance of Cα atoms from their centroid — a single number for overall size and compactness. A globular domain of N residues has Rg ≈ 2.2·N^0.38 Å; an extended or disordered chain has a much larger Rg. The Cα contact count is the number of residue pairs whose Cα atoms are within 8 Å and are more than four positions apart in sequence — a standard proxy for tertiary packing density. The bounding box is the smallest axis-aligned box enclosing all Cα atoms.

Q: Which residues are in helices, strands, or loops?
A: DSSP 8-state secondary structure assigns each residue one of H (α-helix), G (3₁₀-helix), I (π-helix), E (extended β-strand), B (isolated β-bridge), T (hydrogen-bonded turn), S (bend), or '-' (coil). The assignment is computed from backbone hydrogen-bond geometry via the Kabsch–Sander algorithm.

Q: How mobile is each atom in the crystal?
A: Crystallographic B-factors measure how much each atom's electron density is smeared out, in Å². They rise in mobile loops and surface residues and fall in the buried interior. In AlphaFold models this column is repurposed to hold pLDDT instead.

Q: What if only a Cα trace is available?
A: P-SEA three-state annotation labels each residue as helix, strand, or coil based purely on the geometry of the Cα trace. It serves as a fallback when the full backbone (and thus DSSP) is unavailable.

Q: What family and function is it annotated with?
A: Database cross-references. InterPro integrates a dozen domain/family signature databases into unified entries with residue-range hits. GO terms attach function/process/location labels with evidence codes. CATH codes position the fold in a four-level structural taxonomy. Organism is the NCBI-taxonomy species name.

Q: Are the domains correctly placed relative to each other?
A: Predicted Aligned Error (PAE) is an AlphaFold confidence matrix: entry (i, j) is the expected error in the position of residue j, in ångströms, when the prediction is superimposed on the true structure at residue i. Low PAE within a block of residues means that block is internally rigid and well-predicted; high PAE between two blocks means their relative placement is uncertain even if each block individually is confident.

Q: What do the diagnostic plots show?
A: Three diagnostic plots accompany the record. The Cα contact map visualizes the tertiary structure as a 2D adjacency matrix (8 Å cutoff, sequence-local contacts suppressed). The Ramachandran plot shows the distribution of backbone (φ, ψ) torsions, with points in the α and β basins reflecting secondary structure content. The PAE plot shows AlphaFold's inter-residue confidence as a color matrix.

Q: What is the amino-acid chain?
A: Primary structure: the covalent order of the twenty standard amino acids along the backbone. Two proteins with the same sequence will (almost always) fold to the same structure; two with 30% identity often share a fold but not the details.

Q: What do the rendered images show?
A: The six renders are orthographic views along the three Cartesian axes in both directions. Representation (cartoon, sticks, or surface) and color scheme (sequence-rainbow or by-chain) vary across proteins so the training set covers all the common visualization conventions.